Protein AF-A0A3G2C798-F1 (afdb_monomer_lite)

Foldseek 3Di:
DQDDPLLVQLVCPVQQCADLVRAGDADPSHDPVQNVQKDADDDDPPDPDPHTFMWGHDDVVDIQTSVNSVVVVVVLVVQAVVVVVVCVVVVHDLVPDQADEDDDPCRQRDDLCSCCSNNSDPVSCSVRYDYPDPDPVVVVVVVVVVPDDDDDDDD

pLDDT: mean 82.61, std 17.41, range [34.06, 97.25]

Secondary structure (DSSP, 8-state):
----HHHHHHHHHHTTSB-TT-PBP-TTTS-GGGGGGEEE-PPPTT----S--EEEEEETTEEEEHHHHHHHHHHHHHHHHHHHHHHHHHT--GGG-S-EEE-STTTTT--HHHHHHTTSS-GGGGGGEEE----SHHHHHHHHHTT--------

Radius of gyration: 22.06 Å; chains: 1; bounding box: 54×67×46 Å

Sequence (155 aa):
MRFGLIDALAVLLKAGIIDENGTILSGQELPILFRSYVFEVEVEETAQSTEPSLAVHIAPGVYITQEDIRKLQLAKGAIAAGIEVLFKEYGCTPCNIDALTFAGGFGNYIDKASAAAIGLFPQELLDKAKKWEMRQETELFRLLYRRKPGKEHWR

Structure (mmCIF, N/CA/C/O backbone):
data_AF-A0A3G2C798-F1
#
_entry.id   AF-A0A3G2C798-F1
#
loop_
_atom_site.group_PDB
_atom_site.id
_atom_site.type_symbol
_atom_site.label_atom_id
_atom_site.label_alt_id
_atom_site.label_comp_id
_atom_site.label_asym_id
_atom_site.label_entity_id
_atom_site.label_seq_id
_atom_site.pdbx_PDB_ins_code
_atom_site.Cartn_x
_atom_site.Cartn_y
_atom_site.Cartn_z
_atom_site.occupancy
_atom_site.B_iso_or_equiv
_atom_site.auth_seq_id
_atom_site.auth_comp_id
_atom_site.auth_asym_id
_atom_site.auth_atom_id
_atom_site.pdbx_PDB_model_num
ATOM 1 N N . MET A 1 1 ? -10.411 10.156 -13.051 1.00 34.06 1 MET A N 1
ATOM 2 C CA . MET A 1 1 ? -9.145 9.402 -12.946 1.00 34.06 1 MET A CA 1
ATOM 3 C C . MET A 1 1 ? -8.778 9.300 -11.473 1.00 34.06 1 MET A C 1
ATOM 5 O O . MET A 1 1 ? -8.710 10.334 -10.825 1.00 34.06 1 MET A O 1
ATOM 9 N N . ARG A 1 2 ? -8.664 8.078 -10.936 1.00 50.56 2 ARG A N 1
ATOM 10 C CA . ARG A 1 2 ? -8.301 7.764 -9.540 1.00 50.56 2 ARG A CA 1
ATOM 11 C C . ARG A 1 2 ? -6.919 7.096 -9.541 1.00 50.56 2 ARG A C 1
ATOM 13 O O . ARG A 1 2 ? -6.836 5.886 -9.416 1.00 50.56 2 ARG A O 1
ATOM 20 N N . PHE A 1 3 ? -5.864 7.852 -9.826 1.00 54.59 3 PHE A N 1
ATOM 21 C CA . PHE A 1 3 ? -4.498 7.322 -9.785 1.00 54.59 3 PHE A CA 1
ATOM 22 C C . PHE A 1 3 ? -3.714 8.115 -8.745 1.00 54.59 3 PHE A C 1
ATOM 24 O O . PHE A 1 3 ? -3.087 9.122 -9.061 1.00 54.59 3 PHE A O 1
ATOM 31 N N . GLY A 1 4 ? -3.852 7.712 -7.480 1.00 81.00 4 GLY A N 1
ATOM 32 C CA . GLY A 1 4 ? -2.950 8.131 -6.408 1.00 81.00 4 GLY A CA 1
ATOM 33 C C . GLY A 1 4 ? -1.768 7.167 -6.275 1.00 81.00 4 GLY A C 1
ATOM 34 O O . GLY A 1 4 ? -1.815 6.042 -6.771 1.00 81.00 4 GLY A O 1
ATOM 35 N N . LEU A 1 5 ? -0.721 7.580 -5.555 1.00 88.06 5 LEU A N 1
ATOM 36 C CA . LEU A 1 5 ? 0.458 6.740 -5.290 1.00 88.06 5 LEU A CA 1
ATOM 37 C C . LEU A 1 5 ? 0.099 5.445 -4.531 1.00 88.06 5 LEU A C 1
ATOM 39 O O . LEU A 1 5 ? 0.688 4.400 -4.779 1.00 88.06 5 LEU A O 1
ATOM 43 N N . ILE A 1 6 ? -0.915 5.500 -3.660 1.00 90.75 6 ILE A N 1
ATOM 44 C CA . ILE A 1 6 ? -1.460 4.338 -2.936 1.00 90.75 6 ILE A CA 1
ATOM 45 C C . ILE A 1 6 ? -2.025 3.292 -3.906 1.00 90.75 6 ILE A C 1
ATOM 47 O O . ILE A 1 6 ? -1.723 2.108 -3.777 1.00 90.75 6 ILE A O 1
ATOM 51 N N . ASP A 1 7 ? -2.824 3.728 -4.886 1.00 91.56 7 ASP A N 1
ATOM 52 C CA . ASP A 1 7 ? -3.433 2.837 -5.880 1.00 91.56 7 ASP A CA 1
ATOM 53 C C . ASP A 1 7 ? -2.374 2.213 -6.779 1.00 91.56 7 ASP A C 1
ATOM 55 O O . ASP A 1 7 ? -2.414 1.013 -7.045 1.00 91.56 7 ASP A O 1
ATOM 59 N N . ALA A 1 8 ? -1.405 3.023 -7.217 1.00 92.62 8 ALA A N 1
ATOM 60 C CA . ALA A 1 8 ? -0.283 2.534 -7.998 1.00 92.62 8 ALA A CA 1
ATOM 61 C C . ALA A 1 8 ? 0.460 1.439 -7.226 1.00 92.62 8 ALA A C 1
ATOM 63 O O . ALA A 1 8 ? 0.625 0.342 -7.749 1.00 92.62 8 ALA A O 1
ATOM 64 N N . LEU A 1 9 ? 0.812 1.683 -5.960 1.00 94.31 9 LEU A N 1
ATOM 65 C CA . LEU A 1 9 ? 1.539 0.707 -5.155 1.00 94.31 9 LEU A CA 1
ATOM 66 C C . LEU A 1 9 ? 0.740 -0.586 -4.927 1.00 94.31 9 LEU A C 1
ATOM 68 O O . LEU A 1 9 ? 1.296 -1.675 -5.044 1.00 94.31 9 LEU A O 1
ATOM 72 N N . ALA A 1 10 ? -0.569 -0.484 -4.680 1.00 95.06 10 ALA A N 1
ATOM 73 C CA . ALA A 1 10 ? -1.442 -1.649 -4.553 1.00 95.06 10 ALA A CA 1
ATOM 74 C C . ALA A 1 10 ? -1.471 -2.494 -5.839 1.00 95.06 10 ALA A C 1
ATOM 76 O O . ALA A 1 10 ? -1.446 -3.725 -5.782 1.00 95.06 10 ALA A O 1
ATOM 77 N N . VAL A 1 11 ? -1.499 -1.844 -7.007 1.00 94.94 11 VAL A N 1
ATOM 78 C CA . VAL A 1 11 ? -1.441 -2.529 -8.305 1.00 94.94 11 VAL A CA 1
ATOM 79 C C . VAL A 1 11 ? -0.072 -3.159 -8.539 1.00 94.94 11 VAL A C 1
ATOM 81 O O . VAL A 1 11 ? -0.031 -4.309 -8.964 1.00 94.94 11 VAL A O 1
ATOM 84 N N . LEU A 1 12 ? 1.027 -2.458 -8.244 1.00 95.81 12 LEU A N 1
ATOM 85 C CA . LEU A 1 12 ? 2.384 -2.995 -8.396 1.00 95.81 12 LEU A CA 1
ATOM 86 C C . LEU A 1 12 ? 2.591 -4.247 -7.536 1.00 95.81 12 LEU A C 1
ATOM 88 O O . LEU A 1 12 ? 3.127 -5.239 -8.031 1.00 95.81 12 LEU A O 1
ATOM 92 N N . LEU A 1 13 ? 2.104 -4.223 -6.292 1.00 96.25 13 LEU A N 1
ATOM 93 C CA . LEU A 1 13 ? 2.138 -5.368 -5.382 1.00 96.25 13 LEU A CA 1
ATOM 94 C C . LEU A 1 13 ? 1.321 -6.533 -5.936 1.00 96.25 13 LEU A C 1
ATOM 96 O O . LEU A 1 13 ? 1.816 -7.646 -6.080 1.00 96.25 13 LEU A O 1
ATOM 100 N N . LYS A 1 14 ? 0.071 -6.271 -6.329 1.00 95.81 14 LYS A N 1
ATOM 101 C CA . LYS A 1 14 ? -0.809 -7.298 -6.898 1.00 95.81 14 LYS A CA 1
ATOM 102 C C . LYS A 1 14 ? -0.265 -7.890 -8.203 1.00 95.81 14 LYS A C 1
ATOM 104 O O . LYS A 1 14 ? -0.520 -9.054 -8.498 1.00 95.81 14 LYS A O 1
ATOM 109 N N . ALA A 1 15 ? 0.435 -7.087 -8.998 1.00 95.75 15 ALA A N 1
ATOM 110 C CA . ALA A 1 15 ? 1.032 -7.498 -10.261 1.00 95.75 15 ALA A CA 1
ATOM 111 C C . ALA A 1 15 ? 2.325 -8.310 -10.083 1.00 95.75 15 ALA A C 1
ATOM 113 O O . ALA A 1 15 ? 2.814 -8.850 -11.072 1.00 95.75 15 ALA A O 1
ATOM 114 N N . GLY A 1 16 ? 2.879 -8.397 -8.866 1.00 96.44 16 GLY A N 1
ATOM 115 C CA . GLY A 1 16 ? 4.180 -9.023 -8.618 1.00 96.44 16 GLY A CA 1
ATOM 116 C C . GLY A 1 16 ? 5.344 -8.225 -9.209 1.00 96.44 16 GLY A C 1
ATOM 117 O O . GLY A 1 16 ? 6.352 -8.807 -9.594 1.00 96.44 16 GLY A O 1
ATOM 118 N N . ILE A 1 17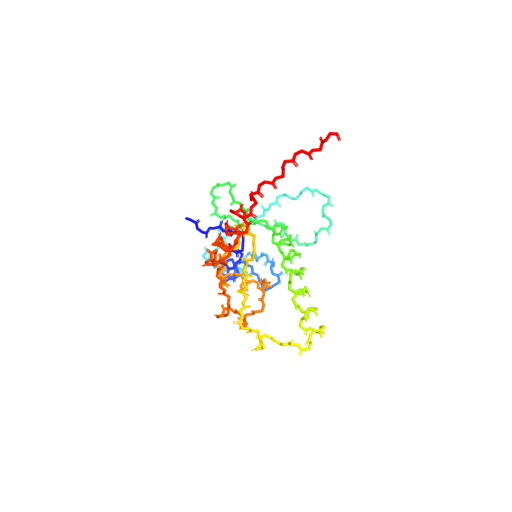 ? 5.182 -6.906 -9.355 1.00 97.19 17 ILE A N 1
ATOM 119 C CA . ILE A 1 17 ? 6.269 -5.999 -9.755 1.00 97.19 17 ILE A CA 1
ATOM 120 C C . ILE A 1 17 ? 7.094 -5.598 -8.530 1.00 97.19 17 ILE A C 1
ATOM 122 O O . ILE A 1 17 ? 8.303 -5.411 -8.639 1.00 97.19 17 ILE A O 1
ATOM 126 N N . ILE A 1 18 ? 6.436 -5.482 -7.374 1.00 96.38 18 ILE A N 1
ATOM 127 C CA . ILE A 1 18 ? 7.082 -5.336 -6.069 1.00 96.38 18 ILE A CA 1
ATOM 128 C C . ILE A 1 18 ? 6.703 -6.519 -5.178 1.00 96.38 18 ILE A C 1
ATOM 130 O O . ILE A 1 18 ? 5.607 -7.070 -5.323 1.00 96.38 18 ILE A O 1
ATOM 134 N N . ASP A 1 19 ? 7.591 -6.884 -4.260 1.00 95.50 19 ASP A N 1
ATOM 135 C CA . ASP A 1 19 ? 7.322 -7.882 -3.222 1.00 95.50 19 ASP A CA 1
ATOM 136 C C . ASP A 1 19 ? 6.564 -7.287 -2.015 1.00 95.50 19 ASP A C 1
ATOM 138 O O . ASP A 1 19 ? 6.261 -6.088 -1.955 1.00 95.50 19 ASP A O 1
ATOM 142 N N . GLU A 1 20 ? 6.259 -8.119 -1.016 1.00 93.81 20 GLU A N 1
ATOM 143 C CA . GLU A 1 20 ? 5.611 -7.701 0.233 1.00 93.81 20 GLU A CA 1
ATOM 144 C C . GLU A 1 20 ? 6.427 -6.688 1.053 1.00 93.81 20 GLU A C 1
ATOM 146 O O . GLU A 1 20 ? 5.857 -5.906 1.823 1.00 93.81 20 GLU A O 1
ATOM 151 N N . ASN A 1 21 ? 7.746 -6.657 0.859 1.00 93.31 21 ASN A N 1
ATOM 152 C CA . ASN A 1 21 ? 8.650 -5.702 1.488 1.00 93.31 21 ASN A CA 1
ATOM 153 C C . ASN A 1 21 ? 8.726 -4.389 0.703 1.00 93.31 21 ASN A C 1
ATOM 155 O O . ASN A 1 21 ? 9.404 -3.459 1.143 1.00 93.31 21 ASN A O 1
ATOM 159 N N . GLY A 1 22 ? 8.016 -4.266 -0.422 1.00 93.50 22 GLY A N 1
ATOM 160 C CA . GLY A 1 22 ? 8.024 -3.103 -1.304 1.00 93.50 22 GLY A CA 1
ATOM 161 C C . GLY A 1 22 ? 9.315 -2.941 -2.101 1.00 93.50 22 GLY A C 1
ATOM 162 O O . GLY A 1 22 ? 9.631 -1.824 -2.510 1.00 93.50 22 GLY A O 1
ATOM 163 N N . THR A 1 23 ? 10.071 -4.015 -2.299 1.00 95.12 23 THR A N 1
ATOM 164 C CA . THR A 1 23 ? 11.238 -4.048 -3.181 1.00 95.12 23 THR A CA 1
ATOM 165 C C . THR A 1 23 ? 10.776 -4.301 -4.613 1.00 95.12 23 THR A C 1
ATOM 167 O O . THR A 1 23 ? 10.024 -5.240 -4.869 1.00 95.12 23 THR A O 1
ATOM 170 N N . ILE A 1 24 ? 11.197 -3.451 -5.552 1.00 96.25 24 ILE A N 1
ATOM 171 C CA . ILE A 1 24 ? 10.958 -3.641 -6.985 1.00 96.25 24 ILE A CA 1
ATOM 172 C C . ILE A 1 24 ? 11.782 -4.844 -7.442 1.00 96.25 24 ILE A C 1
ATOM 174 O O . ILE A 1 24 ? 12.995 -4.892 -7.248 1.00 96.25 24 ILE A O 1
ATOM 178 N N . LEU A 1 25 ? 11.114 -5.810 -8.061 1.00 95.56 25 LEU A N 1
ATOM 179 C CA . LEU A 1 25 ? 11.749 -7.021 -8.564 1.00 95.56 25 LEU A CA 1
ATOM 180 C C . LEU A 1 25 ? 12.416 -6.767 -9.916 1.00 95.56 25 LEU A C 1
ATOM 182 O O . LEU A 1 25 ? 12.035 -5.858 -10.656 1.00 95.56 25 LEU A O 1
ATOM 186 N N . SER A 1 26 ? 13.395 -7.599 -10.270 1.00 92.94 26 SER A N 1
ATOM 187 C CA . SER A 1 26 ? 14.148 -7.467 -11.520 1.00 92.94 26 SER A CA 1
ATOM 188 C C . SER A 1 26 ? 14.286 -8.794 -12.263 1.00 92.94 26 SER A C 1
ATOM 190 O O . SER A 1 26 ? 14.042 -9.876 -11.727 1.00 92.94 26 SER A O 1
ATOM 192 N N . GLY A 1 27 ? 14.672 -8.720 -13.539 1.00 90.62 27 GLY A N 1
ATOM 193 C CA . GLY A 1 27 ? 15.084 -9.889 -14.313 1.00 90.62 27 GLY A CA 1
ATOM 194 C C . GLY A 1 27 ? 14.068 -11.035 -14.295 1.00 90.62 27 GLY A C 1
ATOM 195 O O . GLY A 1 27 ? 12.952 -10.904 -14.801 1.00 90.62 27 GLY A O 1
ATOM 196 N N . GLN A 1 28 ? 14.484 -12.191 -13.770 1.00 92.12 28 GLN A N 1
ATOM 197 C CA . GLN A 1 28 ? 13.661 -13.402 -13.769 1.00 92.12 28 GLN A CA 1
ATOM 198 C C . GLN A 1 28 ? 12.572 -13.422 -12.693 1.00 92.12 28 GLN A C 1
ATOM 200 O O . GLN A 1 28 ? 11.597 -14.149 -12.872 1.00 92.12 28 GLN A O 1
ATOM 205 N N . GLU A 1 29 ? 12.705 -12.613 -11.642 1.00 93.50 29 GLU A N 1
ATOM 206 C CA . GLU A 1 29 ? 11.732 -12.515 -10.547 1.00 93.50 29 GLU A CA 1
ATOM 207 C C . GLU A 1 29 ? 10.454 -11.791 -10.991 1.00 93.50 29 GLU A C 1
ATOM 209 O O . GLU A 1 29 ? 9.371 -12.052 -10.473 1.00 93.50 29 GLU A O 1
ATOM 214 N N . LEU A 1 30 ? 10.556 -10.940 -12.018 1.00 95.62 30 LEU A N 1
ATOM 215 C CA . LEU A 1 30 ? 9.405 -10.286 -12.629 1.00 95.62 30 LEU A CA 1
ATOM 216 C C . LEU A 1 30 ? 8.598 -11.245 -13.517 1.00 95.62 30 LEU A C 1
ATOM 218 O O . LEU A 1 30 ? 9.173 -11.923 -14.391 1.00 95.62 30 LEU A O 1
ATOM 222 N N . PRO A 1 31 ? 7.253 -11.193 -13.435 1.00 95.50 31 PRO A N 1
ATOM 223 C CA . PRO A 1 31 ? 6.392 -11.776 -14.451 1.00 95.50 31 PRO A CA 1
ATOM 224 C C . PRO A 1 31 ? 6.756 -11.236 -15.834 1.00 95.50 31 PRO A C 1
ATOM 226 O O . PRO A 1 31 ? 6.971 -10.037 -16.021 1.00 95.50 31 PRO A O 1
ATOM 229 N N . ILE A 1 32 ? 6.797 -12.126 -16.829 1.00 94.38 32 ILE A N 1
ATOM 230 C CA . ILE A 1 32 ? 7.343 -11.810 -18.158 1.00 94.38 32 ILE A CA 1
ATOM 231 C C . ILE A 1 32 ? 6.672 -10.597 -18.823 1.00 94.38 32 ILE A C 1
ATOM 233 O O . ILE A 1 32 ? 7.335 -9.839 -19.524 1.00 94.38 32 ILE A O 1
ATOM 237 N N . LEU A 1 33 ? 5.382 -10.383 -18.544 1.00 94.56 33 LEU A N 1
ATOM 238 C CA . LEU A 1 33 ? 4.577 -9.277 -19.068 1.00 94.56 33 LEU A CA 1
ATOM 239 C C . LEU A 1 33 ? 5.011 -7.897 -18.550 1.00 94.56 33 LEU A C 1
ATOM 241 O O . LEU A 1 33 ? 4.703 -6.897 -19.190 1.00 94.56 33 LEU A O 1
ATOM 245 N N . PHE A 1 34 ? 5.713 -7.830 -17.414 1.00 95.38 34 PHE A N 1
ATOM 246 C CA . PHE A 1 34 ? 6.067 -6.570 -16.755 1.00 95.38 34 PHE A CA 1
ATOM 247 C C . PHE A 1 34 ? 7.555 -6.220 -16.838 1.00 95.38 34 PHE A C 1
ATOM 249 O O . PHE A 1 34 ? 7.941 -5.121 -16.452 1.00 95.38 34 PHE A O 1
ATOM 256 N N . ARG A 1 35 ? 8.397 -7.094 -17.405 1.00 94.31 35 ARG A N 1
ATOM 257 C CA . ARG A 1 35 ? 9.849 -6.856 -17.511 1.00 94.31 35 ARG A CA 1
ATOM 258 C C . ARG A 1 35 ? 10.207 -5.583 -18.274 1.00 94.31 35 ARG A C 1
ATOM 260 O O . ARG A 1 35 ? 11.160 -4.917 -17.907 1.00 94.31 35 ARG A O 1
ATOM 267 N N . SER A 1 36 ? 9.434 -5.215 -19.297 1.00 93.88 36 SER A N 1
ATOM 268 C CA . SER A 1 36 ? 9.657 -3.982 -20.069 1.00 93.88 36 SER A CA 1
ATOM 269 C C . SER A 1 36 ? 9.224 -2.703 -19.347 1.00 93.88 36 SER A C 1
ATOM 271 O O . SER A 1 36 ? 9.444 -1.615 -19.868 1.00 93.88 36 SER A O 1
ATOM 273 N N . TYR A 1 37 ? 8.556 -2.820 -18.197 1.00 94.44 37 TYR A N 1
ATOM 274 C CA . TYR A 1 37 ? 8.101 -1.681 -17.400 1.00 94.44 37 TYR A CA 1
ATOM 275 C C . TYR A 1 37 ? 9.087 -1.317 -16.291 1.00 94.44 37 TYR A C 1
ATOM 277 O O . TYR A 1 37 ? 8.955 -0.240 -15.719 1.00 94.44 37 TYR A O 1
ATOM 285 N N . VAL A 1 38 ? 10.051 -2.188 -15.982 1.00 96.06 38 VAL A N 1
ATOM 286 C CA . VAL A 1 38 ? 11.048 -1.972 -14.931 1.00 96.06 38 VAL A CA 1
ATOM 287 C C . VAL A 1 38 ? 12.405 -1.720 -15.568 1.00 96.06 38 VAL A C 1
ATOM 289 O O . VAL A 1 38 ? 12.810 -2.439 -16.479 1.00 96.06 38 VAL A O 1
ATOM 292 N N . PHE A 1 39 ? 13.102 -0.693 -15.098 1.00 93.56 39 PHE A N 1
ATOM 293 C CA . PHE A 1 39 ? 14.407 -0.298 -15.619 1.00 93.56 39 PHE A CA 1
ATOM 294 C C . PHE A 1 39 ? 15.287 0.265 -14.502 1.00 93.56 39 PHE A C 1
ATOM 296 O O . PHE A 1 39 ? 14.791 0.695 -13.458 1.00 93.56 39 PHE A O 1
ATOM 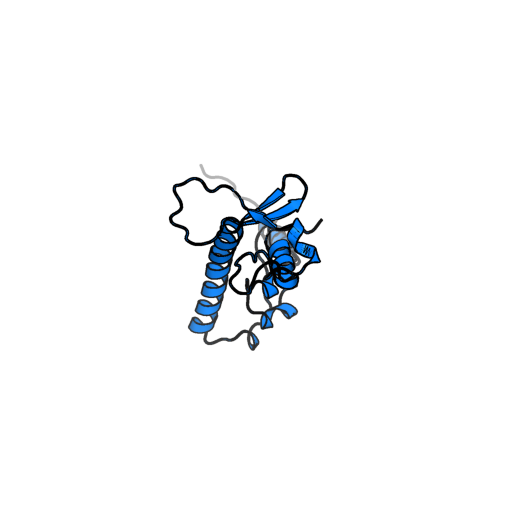303 N N . GLU A 1 40 ? 16.596 0.237 -14.728 1.00 91.25 40 GLU A N 1
ATOM 304 C CA . GLU A 1 40 ? 17.582 0.828 -13.827 1.00 91.25 40 GLU A CA 1
ATOM 305 C C . GLU A 1 40 ? 17.605 2.350 -13.978 1.00 91.25 40 GLU A C 1
ATOM 307 O O . GLU A 1 40 ? 17.530 2.885 -15.087 1.00 91.25 40 GLU A O 1
ATOM 312 N N . VAL A 1 41 ? 17.714 3.044 -12.852 1.00 86.81 41 VAL A N 1
ATOM 313 C CA . VAL A 1 41 ? 17.859 4.497 -12.770 1.00 86.81 41 VAL A CA 1
ATOM 314 C C . VAL A 1 41 ? 19.237 4.819 -12.214 1.00 86.81 41 VAL A C 1
ATOM 316 O O . VAL A 1 41 ? 19.679 4.202 -11.244 1.00 86.81 41 VAL A O 1
ATOM 319 N N . GLU A 1 42 ? 19.906 5.805 -12.810 1.00 77.19 42 GLU A N 1
ATOM 320 C CA . GLU A 1 42 ? 21.146 6.343 -12.255 1.00 77.19 42 GLU A CA 1
ATOM 321 C C . GLU A 1 42 ? 20.853 7.016 -10.910 1.00 77.19 42 GLU A C 1
ATOM 323 O O . GLU A 1 42 ? 19.985 7.884 -10.803 1.00 77.19 42 GLU A O 1
ATOM 328 N N . VAL A 1 43 ? 21.578 6.597 -9.876 1.00 66.94 43 VAL A N 1
ATOM 329 C CA . VAL A 1 43 ? 21.532 7.207 -8.544 1.00 66.94 43 VAL A CA 1
ATOM 330 C C . VAL A 1 43 ? 22.635 8.244 -8.456 1.00 66.94 43 VAL A C 1
ATOM 332 O O . VAL A 1 43 ? 23.775 7.967 -8.826 1.00 66.94 43 VAL A O 1
ATOM 335 N N . GLU A 1 44 ? 22.327 9.414 -7.900 1.00 61.62 44 GLU A N 1
ATOM 336 C CA . GLU A 1 44 ? 23.376 10.319 -7.435 1.00 61.62 44 GLU A CA 1
ATOM 337 C C . GLU A 1 44 ? 24.214 9.587 -6.367 1.00 61.62 44 GLU A C 1
ATOM 339 O O . GLU A 1 44 ? 23.662 9.023 -5.420 1.00 61.62 44 GLU A O 1
ATOM 344 N N . GLU A 1 45 ? 25.545 9.595 -6.519 1.00 55.19 45 GLU A N 1
ATOM 345 C CA . GLU A 1 45 ? 26.557 8.802 -5.778 1.00 55.19 45 GLU A CA 1
ATOM 346 C C . GLU A 1 45 ? 26.542 8.940 -4.236 1.00 55.19 45 GLU A C 1
ATOM 348 O O . GLU A 1 45 ? 27.373 8.365 -3.535 1.00 55.19 45 GLU A O 1
ATOM 353 N N . THR A 1 46 ? 25.613 9.706 -3.670 1.00 55.12 46 THR A N 1
ATOM 354 C CA . THR A 1 46 ? 25.512 9.979 -2.231 1.00 55.12 46 THR A CA 1
ATOM 355 C C . THR A 1 46 ? 24.740 8.916 -1.449 1.00 55.12 46 THR A C 1
ATOM 357 O O . THR A 1 46 ? 24.827 8.884 -0.219 1.00 55.12 46 THR A O 1
ATOM 360 N N . ALA A 1 47 ? 24.006 8.022 -2.118 1.00 56.28 47 ALA A N 1
ATOM 361 C CA . ALA A 1 47 ? 23.223 6.995 -1.445 1.00 56.28 47 ALA A CA 1
ATOM 362 C C . ALA A 1 47 ? 24.061 5.732 -1.195 1.00 56.28 47 ALA A C 1
ATOM 364 O O . ALA A 1 47 ? 24.354 4.962 -2.105 1.00 56.28 47 ALA A O 1
ATOM 365 N N . GLN A 1 48 ? 24.377 5.467 0.073 1.00 56.31 48 GLN A N 1
ATOM 366 C CA . GLN A 1 48 ? 24.964 4.215 0.575 1.00 56.31 48 GLN A CA 1
ATOM 367 C C . GLN A 1 48 ? 23.982 3.019 0.482 1.00 56.31 48 GLN A C 1
ATOM 369 O O . GLN A 1 48 ? 23.904 2.188 1.385 1.00 56.31 48 GLN A O 1
ATOM 374 N N . SER A 1 49 ? 23.172 2.951 -0.576 1.00 58.56 49 SER A N 1
ATOM 375 C CA . SER A 1 49 ? 22.162 1.914 -0.756 1.00 58.56 49 SER A CA 1
ATOM 376 C C . SER A 1 49 ? 22.765 0.710 -1.467 1.00 58.56 49 SER A C 1
ATOM 378 O O . SER A 1 49 ? 23.387 0.837 -2.516 1.00 58.56 49 SER A O 1
ATOM 380 N N . THR A 1 50 ? 22.584 -0.470 -0.881 1.00 61.53 50 THR A N 1
ATOM 381 C CA . THR A 1 50 ? 23.0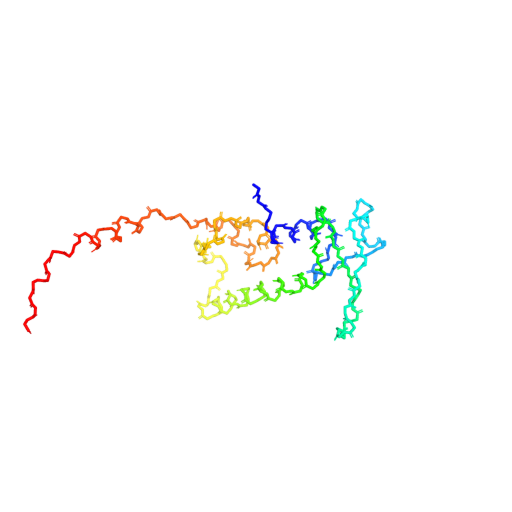12 -1.752 -1.465 1.00 61.53 50 THR A CA 1
ATOM 382 C C . THR A 1 50 ? 21.966 -2.331 -2.425 1.00 61.53 50 THR A C 1
ATOM 384 O O . THR A 1 50 ? 22.233 -3.337 -3.077 1.00 61.53 50 THR A O 1
ATOM 387 N N . GLU A 1 51 ? 20.777 -1.722 -2.508 1.00 65.12 51 GLU A N 1
ATOM 388 C CA . GLU A 1 51 ? 19.704 -2.164 -3.404 1.00 65.12 51 GLU A CA 1
ATOM 389 C C . GLU A 1 51 ? 19.841 -1.552 -4.807 1.00 65.12 51 GLU A C 1
ATOM 391 O O . GLU A 1 51 ? 20.224 -0.382 -4.930 1.00 65.12 51 GLU A O 1
ATOM 396 N N . PRO A 1 52 ? 19.502 -2.308 -5.869 1.00 67.69 52 PRO A N 1
ATOM 397 C CA . PRO A 1 52 ? 19.479 -1.774 -7.222 1.00 67.69 52 PRO A CA 1
ATOM 398 C C . PRO A 1 52 ? 18.485 -0.614 -7.300 1.00 67.69 52 PRO A C 1
ATOM 400 O O . PRO A 1 52 ? 17.347 -0.704 -6.835 1.00 67.69 52 PRO A O 1
ATOM 403 N N . SER A 1 53 ? 18.912 0.491 -7.907 1.00 84.19 53 SER A N 1
ATOM 404 C CA . SER A 1 53 ? 18.021 1.622 -8.148 1.00 84.19 53 SER A CA 1
ATOM 405 C C . SER A 1 53 ? 17.145 1.309 -9.343 1.00 84.19 53 SER A C 1
ATOM 407 O O . SER A 1 53 ? 17.521 1.530 -10.488 1.00 84.19 53 SER A O 1
ATOM 409 N N . LEU A 1 54 ? 15.983 0.731 -9.060 1.00 93.38 54 LEU A N 1
ATOM 410 C CA . LEU A 1 54 ? 14.974 0.414 -10.057 1.00 93.38 54 LEU A CA 1
ATOM 411 C C . LEU A 1 54 ? 13.841 1.435 -10.022 1.00 93.38 54 LEU A C 1
ATOM 413 O O . LEU A 1 54 ? 13.507 2.012 -8.980 1.00 93.38 54 LEU A O 1
ATOM 417 N N . ALA A 1 55 ? 13.214 1.609 -11.177 1.00 95.06 55 ALA A N 1
ATOM 418 C CA . ALA A 1 55 ? 11.965 2.329 -11.309 1.00 95.06 55 ALA A CA 1
ATOM 419 C C . ALA A 1 55 ? 10.979 1.577 -12.194 1.00 95.06 55 ALA A C 1
ATOM 421 O O . ALA A 1 55 ? 11.352 0.837 -13.105 1.00 95.06 55 ALA A O 1
ATOM 422 N N . VAL A 1 56 ? 9.696 1.815 -11.929 1.00 96.38 56 VAL A N 1
ATOM 423 C CA . VAL A 1 56 ? 8.585 1.318 -12.735 1.00 96.38 56 VAL A CA 1
ATOM 424 C C . VAL A 1 56 ? 8.037 2.452 -13.591 1.00 96.38 56 VAL A C 1
ATOM 426 O O . VAL A 1 56 ? 7.612 3.485 -13.071 1.00 96.38 56 VAL A O 1
ATOM 429 N N . HIS A 1 57 ? 8.011 2.261 -14.907 1.00 94.75 57 HIS A N 1
ATOM 430 C CA . HIS A 1 57 ? 7.375 3.173 -15.850 1.00 94.75 57 HIS A CA 1
ATOM 431 C C . HIS A 1 57 ? 5.851 3.055 -15.756 1.00 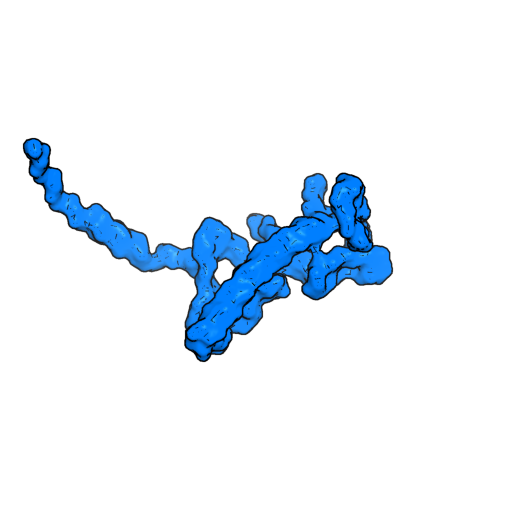94.75 57 HIS A C 1
ATOM 433 O O . HIS A 1 57 ? 5.271 2.011 -16.055 1.00 94.75 57 HIS A O 1
ATOM 439 N N . ILE A 1 58 ? 5.191 4.155 -15.391 1.00 91.50 58 ILE A N 1
ATOM 440 C CA . ILE A 1 58 ? 3.731 4.221 -15.240 1.00 91.50 58 ILE A CA 1
ATOM 441 C C . ILE A 1 58 ? 3.087 4.886 -16.458 1.00 91.50 58 ILE A C 1
ATOM 443 O O . ILE A 1 58 ? 2.066 4.421 -16.964 1.00 91.50 58 ILE A O 1
ATOM 447 N N . ALA A 1 59 ? 3.689 5.971 -16.941 1.00 90.38 59 ALA A N 1
ATOM 448 C CA . ALA A 1 59 ? 3.254 6.725 -18.113 1.00 90.38 59 ALA A CA 1
ATOM 449 C C . ALA A 1 59 ? 4.461 7.465 -18.721 1.00 90.38 59 ALA A C 1
ATOM 451 O O . ALA A 1 59 ? 5.484 7.577 -18.048 1.00 90.38 59 ALA A O 1
ATOM 452 N N . PRO A 1 60 ? 4.370 7.997 -19.956 1.00 90.56 60 PRO A N 1
ATOM 453 C CA . PRO A 1 60 ? 5.481 8.721 -20.571 1.00 90.56 60 PRO A CA 1
ATOM 454 C C . PRO A 1 60 ? 6.022 9.836 -19.662 1.00 90.56 60 PRO A C 1
ATOM 456 O O . PRO A 1 60 ? 5.299 10.776 -19.332 1.00 90.56 60 PRO A O 1
ATOM 459 N N . GLY A 1 61 ? 7.286 9.712 -19.243 1.00 89.12 61 GLY A N 1
ATOM 460 C CA . GLY A 1 61 ? 7.943 10.659 -18.334 1.00 89.12 61 GLY A CA 1
ATOM 461 C C . GLY A 1 61 ? 7.511 10.568 -16.863 1.00 89.12 61 GLY A C 1
ATOM 462 O O . GLY A 1 61 ? 7.873 11.442 -16.080 1.00 89.12 61 GLY A O 1
ATOM 463 N N . VAL A 1 62 ? 6.745 9.544 -16.478 1.00 91.06 62 VAL A N 1
ATOM 464 C CA . VAL A 1 62 ? 6.254 9.325 -15.111 1.00 91.06 62 VAL A CA 1
ATOM 465 C C . VAL A 1 62 ? 6.677 7.945 -14.626 1.00 91.06 62 VAL A C 1
ATOM 467 O O . VAL A 1 62 ? 6.279 6.915 -15.181 1.00 91.06 62 VAL A O 1
ATOM 470 N N . TYR A 1 63 ? 7.434 7.936 -13.534 1.00 92.75 63 TYR A N 1
ATOM 471 C CA . TYR A 1 63 ? 8.042 6.741 -12.969 1.00 92.75 63 TYR A CA 1
ATOM 472 C C . TYR A 1 63 ? 7.828 6.699 -11.459 1.00 92.75 63 TYR A C 1
ATOM 474 O O . TYR A 1 63 ? 7.701 7.744 -10.824 1.00 92.75 63 TYR A O 1
ATOM 482 N N . ILE A 1 64 ? 7.791 5.494 -10.895 1.00 94.44 64 ILE A N 1
ATOM 483 C CA . ILE A 1 64 ? 7.846 5.274 -9.447 1.00 94.44 64 ILE A CA 1
ATOM 484 C C . ILE A 1 64 ? 9.175 4.603 -9.146 1.00 94.44 64 ILE A C 1
ATOM 486 O O . ILE A 1 64 ? 9.436 3.514 -9.655 1.00 94.44 64 ILE A O 1
ATOM 490 N N . THR A 1 65 ? 10.007 5.254 -8.342 1.00 94.19 65 THR A N 1
ATOM 491 C CA . THR A 1 65 ? 11.323 4.733 -7.956 1.00 94.19 65 THR A CA 1
ATOM 492 C C . THR A 1 65 ? 11.238 3.873 -6.699 1.00 94.19 65 THR A C 1
ATOM 494 O O . THR A 1 65 ? 10.291 3.985 -5.913 1.00 94.19 65 THR A O 1
ATOM 497 N N . GLN A 1 66 ? 12.267 3.057 -6.458 1.00 94.00 66 GLN A N 1
ATOM 498 C CA . GLN A 1 66 ? 12.421 2.351 -5.186 1.00 94.00 66 GLN A CA 1
ATOM 499 C C . GLN A 1 66 ? 12.365 3.318 -3.987 1.00 94.00 66 GLN A C 1
ATOM 501 O O . GLN A 1 66 ? 11.749 3.005 -2.967 1.00 94.00 66 GLN A O 1
ATOM 506 N N . GLU A 1 67 ? 12.946 4.515 -4.107 1.00 91.62 67 GLU A N 1
ATOM 507 C CA . GLU A 1 67 ? 12.942 5.533 -3.051 1.00 91.62 67 GLU A CA 1
ATOM 508 C C . GLU A 1 67 ? 11.534 6.079 -2.763 1.00 91.62 67 GLU A C 1
ATOM 510 O O . GLU A 1 67 ? 11.160 6.237 -1.599 1.00 91.62 67 GLU A O 1
ATOM 515 N N . ASP A 1 68 ? 10.719 6.314 -3.796 1.00 92.75 68 ASP A N 1
ATOM 516 C CA . ASP A 1 68 ? 9.323 6.738 -3.628 1.00 92.75 68 ASP A CA 1
ATOM 517 C C . ASP A 1 68 ? 8.513 5.700 -2.845 1.00 92.75 68 ASP A C 1
ATOM 519 O O . ASP A 1 68 ? 7.717 6.051 -1.966 1.00 92.75 68 ASP A O 1
ATOM 523 N N . ILE A 1 69 ? 8.757 4.411 -3.112 1.00 94.25 69 ILE A N 1
ATOM 524 C CA . ILE A 1 69 ? 8.136 3.314 -2.365 1.00 94.25 69 ILE A CA 1
ATOM 525 C C . ILE A 1 69 ? 8.581 3.352 -0.901 1.00 94.25 69 ILE A C 1
ATOM 527 O O . ILE A 1 69 ? 7.727 3.303 -0.013 1.00 94.25 69 ILE A O 1
ATOM 531 N N . ARG A 1 70 ? 9.883 3.512 -0.624 1.00 93.25 70 ARG A N 1
ATOM 532 C CA . ARG A 1 70 ? 10.401 3.620 0.754 1.00 93.25 70 ARG A CA 1
ATOM 533 C C . ARG A 1 70 ? 9.809 4.826 1.495 1.00 93.25 70 ARG A C 1
ATOM 535 O O . ARG A 1 70 ? 9.386 4.690 2.643 1.00 93.25 70 ARG A O 1
ATOM 542 N N . LYS A 1 71 ? 9.688 5.989 0.845 1.00 93.44 71 LYS A N 1
ATOM 543 C CA . LYS A 1 71 ? 9.042 7.188 1.419 1.00 93.44 71 LYS A CA 1
ATOM 544 C C . LYS A 1 71 ? 7.577 6.934 1.765 1.00 93.44 71 LYS A C 1
ATOM 546 O O . LYS A 1 71 ? 7.128 7.293 2.856 1.00 93.44 71 LYS A O 1
ATOM 551 N N . LEU A 1 72 ? 6.834 6.282 0.871 1.00 93.12 72 LEU A N 1
ATOM 552 C CA . LEU A 1 72 ? 5.445 5.916 1.140 1.00 93.12 72 LEU A CA 1
ATOM 553 C C . LEU A 1 72 ? 5.347 4.896 2.283 1.00 93.12 72 LEU A C 1
ATOM 555 O O . LEU A 1 72 ? 4.466 5.026 3.132 1.00 93.12 72 LEU A O 1
ATOM 559 N N . GLN A 1 73 ? 6.257 3.921 2.344 1.00 95.12 73 GLN A N 1
ATOM 560 C CA . GLN A 1 73 ? 6.329 2.941 3.429 1.00 95.12 73 GLN A CA 1
ATOM 561 C C . GLN A 1 73 ? 6.541 3.596 4.793 1.00 95.12 73 GLN A C 1
ATOM 563 O O . GLN A 1 73 ? 5.832 3.250 5.737 1.00 95.12 73 GLN A O 1
ATOM 568 N N . LEU A 1 74 ? 7.443 4.577 4.887 1.00 94.69 74 LEU A N 1
ATOM 569 C CA . LEU A 1 74 ? 7.646 5.362 6.108 1.00 94.69 74 LEU A CA 1
ATOM 570 C C . LEU A 1 74 ? 6.363 6.090 6.526 1.00 94.69 74 LEU A C 1
ATOM 572 O O . LEU A 1 74 ? 5.952 6.013 7.685 1.00 94.69 74 LEU A O 1
ATOM 576 N N . ALA A 1 75 ? 5.691 6.743 5.575 1.00 92.12 75 ALA A N 1
ATOM 577 C CA . ALA A 1 75 ? 4.448 7.457 5.845 1.00 92.12 75 ALA A CA 1
ATOM 578 C C . ALA A 1 75 ? 3.323 6.519 6.320 1.00 92.12 75 ALA A C 1
ATOM 580 O O . ALA A 1 75 ? 2.686 6.792 7.339 1.00 92.12 75 ALA A O 1
ATOM 581 N N . LYS A 1 76 ? 3.087 5.392 5.629 1.00 92.44 76 LYS A N 1
ATOM 582 C CA . LYS A 1 76 ? 2.056 4.431 6.059 1.00 92.44 76 LYS A CA 1
ATOM 583 C C . LYS A 1 76 ? 2.427 3.732 7.367 1.00 92.44 76 LYS A C 1
ATOM 585 O O . LYS A 1 76 ? 1.538 3.458 8.163 1.00 92.44 76 LYS A O 1
ATOM 590 N N . GLY A 1 77 ? 3.716 3.483 7.607 1.00 94.50 77 GLY A N 1
ATOM 591 C CA . GLY A 1 77 ? 4.213 2.852 8.827 1.00 94.50 77 GLY A CA 1
ATOM 592 C C . GLY A 1 77 ? 3.910 3.702 10.054 1.00 94.50 77 GLY A C 1
ATOM 593 O O . GLY A 1 77 ? 3.424 3.181 11.053 1.00 94.50 77 GLY A O 1
ATOM 594 N N . ALA A 1 78 ? 4.084 5.022 9.950 1.00 95.69 78 ALA A N 1
ATOM 595 C CA . ALA A 1 78 ? 3.699 5.952 11.008 1.00 95.69 78 ALA A CA 1
ATOM 596 C C . ALA A 1 78 ? 2.188 5.910 11.309 1.00 95.69 78 ALA A C 1
ATOM 598 O O . ALA A 1 78 ? 1.789 5.922 12.473 1.00 95.69 78 ALA A O 1
ATOM 599 N N . ILE A 1 79 ? 1.343 5.825 10.275 1.00 93.19 79 ILE A N 1
ATOM 600 C CA . ILE A 1 79 ? -0.117 5.726 10.436 1.00 93.19 79 ILE A CA 1
ATOM 601 C C . ILE A 1 79 ? -0.501 4.402 11.106 1.00 93.19 79 ILE A C 1
ATOM 603 O O . ILE A 1 79 ? -1.240 4.409 12.090 1.00 93.19 79 ILE A O 1
ATOM 607 N N . ALA A 1 80 ? 0.022 3.280 10.606 1.00 92.75 80 ALA A N 1
ATOM 608 C CA . ALA A 1 80 ? -0.251 1.953 11.148 1.00 92.75 80 ALA A CA 1
ATOM 609 C C . ALA A 1 80 ? 0.194 1.837 12.614 1.00 92.75 80 ALA A C 1
ATOM 611 O O . ALA A 1 80 ? -0.586 1.388 13.452 1.00 92.75 80 ALA A O 1
ATOM 612 N N . ALA A 1 81 ? 1.391 2.336 12.941 1.00 95.25 81 ALA A N 1
ATOM 613 C CA . ALA A 1 81 ? 1.891 2.380 14.312 1.00 95.25 81 ALA A CA 1
ATOM 614 C C . ALA A 1 81 ? 0.995 3.234 15.222 1.00 95.25 81 ALA A C 1
ATOM 616 O O . ALA A 1 81 ? 0.697 2.839 16.346 1.00 95.25 81 ALA A O 1
ATOM 617 N N . GLY A 1 82 ? 0.511 4.384 14.739 1.00 96.06 82 GLY A N 1
ATOM 618 C CA . GLY A 1 82 ? -0.436 5.213 15.487 1.00 96.06 82 GLY A CA 1
ATOM 619 C C . GLY A 1 82 ? -1.747 4.484 15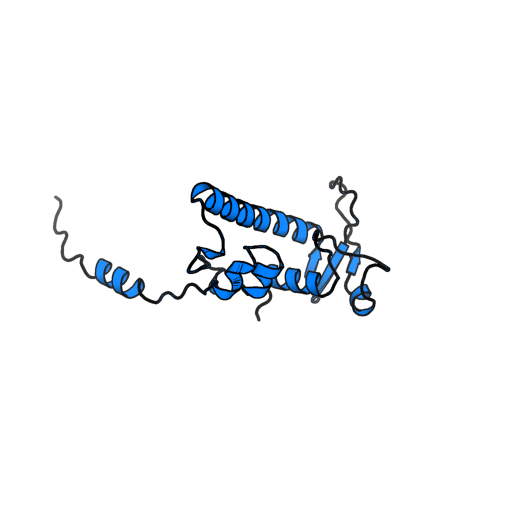.799 1.00 96.06 82 GLY A C 1
ATOM 620 O O . GLY A 1 82 ? -2.232 4.547 16.927 1.00 96.06 82 GLY A O 1
ATOM 621 N N . ILE A 1 83 ? -2.299 3.753 14.826 1.00 94.31 83 ILE A N 1
ATOM 622 C CA . ILE A 1 83 ? -3.505 2.932 15.018 1.00 94.31 83 ILE A CA 1
ATOM 623 C C . ILE A 1 83 ? -3.247 1.825 16.049 1.00 94.31 83 ILE A C 1
ATOM 625 O O . ILE A 1 83 ? -4.064 1.622 16.945 1.00 94.31 83 ILE A O 1
ATOM 629 N N . GLU A 1 84 ? -2.111 1.135 15.951 1.00 94.00 84 GLU A N 1
ATOM 630 C CA . GLU A 1 84 ? -1.738 0.058 16.871 1.00 94.00 84 GLU A CA 1
ATOM 631 C C . GLU A 1 84 ? -1.575 0.559 18.312 1.00 94.00 84 GLU A C 1
ATOM 633 O O . GLU A 1 84 ? -2.097 -0.054 19.246 1.00 94.00 84 GLU A O 1
ATOM 638 N N . VAL A 1 85 ? -0.924 1.711 18.499 1.00 97.00 85 VAL A N 1
ATOM 639 C CA . VAL A 1 85 ? -0.815 2.362 19.812 1.00 97.00 85 VAL A CA 1
ATOM 640 C C . VAL A 1 85 ? -2.201 2.676 20.367 1.00 97.00 85 VAL A C 1
ATOM 642 O O . VAL A 1 85 ? -2.477 2.341 21.513 1.00 97.00 85 VAL A O 1
ATOM 645 N N . LEU A 1 86 ? -3.106 3.248 19.568 1.00 95.75 86 LEU A N 1
ATOM 646 C CA . LEU A 1 86 ? -4.468 3.545 20.025 1.00 95.75 86 LEU A CA 1
ATOM 647 C C . LEU A 1 86 ? -5.229 2.281 20.444 1.00 95.75 86 LEU A C 1
ATOM 649 O O . LEU A 1 86 ? -5.885 2.281 21.483 1.00 95.75 86 LEU A O 1
ATOM 653 N N . PHE A 1 87 ? -5.117 1.191 19.687 1.00 95.50 87 PHE A N 1
ATOM 654 C CA . PHE A 1 87 ? -5.714 -0.090 20.071 1.00 95.50 87 PHE A CA 1
ATOM 655 C C . PHE A 1 87 ? -5.174 -0.612 21.396 1.00 95.50 87 PHE A C 1
ATOM 657 O O . PHE A 1 87 ? -5.948 -1.032 22.257 1.00 95.50 87 PHE A O 1
ATOM 664 N N . LYS A 1 88 ? -3.857 -0.526 21.589 1.00 95.50 88 LYS A N 1
ATOM 665 C CA . LYS A 1 88 ? -3.206 -0.946 22.826 1.00 95.50 88 LYS A CA 1
ATOM 666 C C . LYS A 1 88 ? -3.642 -0.100 24.024 1.00 95.50 88 LYS A C 1
ATOM 668 O O . LYS A 1 88 ? -4.012 -0.666 25.048 1.00 95.50 88 LYS A O 1
ATOM 673 N N . GLU A 1 89 ? -3.628 1.225 23.895 1.00 97.25 89 GLU A N 1
ATOM 674 C CA . GLU A 1 89 ? -3.970 2.154 24.982 1.00 97.25 89 GLU A CA 1
ATOM 675 C C . GLU A 1 89 ? -5.441 2.042 25.409 1.00 97.25 89 GLU A C 1
ATOM 677 O O . GLU A 1 89 ? -5.755 2.132 26.594 1.00 97.25 89 GLU A O 1
ATOM 682 N N . TYR A 1 90 ? -6.352 1.797 24.462 1.00 95.44 90 TYR A N 1
ATOM 683 C CA . TYR A 1 90 ? -7.785 1.658 24.743 1.00 95.44 90 TYR A CA 1
ATOM 684 C C . TYR A 1 90 ? -8.241 0.205 24.947 1.00 95.44 90 TYR A C 1
ATOM 686 O O . TYR A 1 90 ? -9.429 -0.033 25.170 1.00 95.44 90 TYR A O 1
ATOM 694 N N . GLY A 1 91 ? -7.324 -0.768 24.878 1.00 95.25 91 GLY A N 1
ATOM 695 C CA . GLY A 1 91 ? -7.637 -2.192 25.027 1.00 95.25 91 GLY A CA 1
ATOM 696 C C . GLY A 1 91 ? -8.655 -2.701 24.003 1.00 95.25 91 GLY A C 1
ATOM 697 O O . GLY A 1 91 ? -9.448 -3.591 24.313 1.00 95.25 91 GLY A O 1
ATOM 698 N N . CYS A 1 92 ? -8.678 -2.114 22.806 1.00 94.00 92 CYS A N 1
ATOM 699 C CA . CYS A 1 92 ? -9.614 -2.460 21.745 1.00 94.00 92 CYS A CA 1
ATOM 700 C C . CYS A 1 92 ? -8.899 -3.131 20.572 1.00 94.00 92 CYS A C 1
ATOM 702 O O . CYS A 1 92 ? -7.684 -3.072 20.416 1.00 94.00 92 CYS A O 1
ATOM 704 N N . THR A 1 93 ? -9.674 -3.815 19.744 1.00 93.94 93 THR A N 1
ATOM 705 C CA . THR A 1 93 ? -9.192 -4.508 18.548 1.00 93.94 93 THR A CA 1
ATOM 706 C C . THR A 1 93 ? -9.995 -4.038 17.333 1.00 93.94 93 THR A C 1
ATOM 708 O O . THR A 1 93 ? -11.060 -3.430 17.503 1.00 93.94 93 THR A O 1
ATOM 711 N N . PRO A 1 94 ? -9.569 -4.348 16.093 1.00 92.88 94 PRO A N 1
ATOM 712 C CA . PRO A 1 94 ? -10.333 -3.985 14.900 1.00 92.88 94 PRO A CA 1
ATOM 713 C C . PRO A 1 94 ? -11.804 -4.434 14.930 1.00 92.88 94 PRO A C 1
ATOM 715 O O . PRO A 1 94 ? -12.673 -3.768 14.357 1.00 92.88 94 PRO A O 1
ATOM 718 N N . CYS A 1 95 ? -12.129 -5.537 15.620 1.00 92.19 95 CYS A N 1
ATOM 719 C CA . CYS A 1 95 ? -13.508 -6.014 15.715 1.00 92.19 95 CYS A CA 1
ATOM 720 C C . CYS A 1 95 ? -14.403 -5.070 16.538 1.00 92.19 95 CYS A C 1
ATOM 722 O O . CYS A 1 95 ? -15.587 -4.963 16.227 1.00 92.19 95 CYS A O 1
ATOM 724 N N . ASN A 1 96 ? -13.830 -4.313 17.480 1.00 94.06 96 ASN A N 1
ATOM 725 C CA . ASN A 1 96 ? -14.539 -3.366 18.346 1.00 94.06 96 ASN A CA 1
ATOM 726 C C . ASN A 1 96 ? -14.837 -2.011 17.683 1.00 94.06 96 ASN A C 1
ATOM 728 O O . ASN A 1 96 ? -15.532 -1.192 18.270 1.00 94.06 96 ASN A O 1
ATOM 732 N N . ILE A 1 97 ? -14.292 -1.743 16.495 1.00 94.62 97 ILE A N 1
ATOM 733 C CA . ILE A 1 97 ? -14.471 -0.459 15.805 1.00 94.62 97 ILE A CA 1
ATOM 734 C C . ILE A 1 97 ? -15.779 -0.457 15.011 1.00 94.62 97 ILE A C 1
ATOM 736 O O . ILE A 1 97 ? -16.009 -1.371 14.233 1.00 94.62 97 ILE A O 1
ATOM 740 N N . ASP A 1 98 ? -16.616 0.570 15.133 1.00 92.62 98 ASP A N 1
ATOM 741 C CA . ASP A 1 98 ? -17.879 0.637 14.373 1.00 92.62 98 ASP A CA 1
ATOM 742 C C . ASP A 1 98 ? -17.715 1.274 12.987 1.00 92.62 98 ASP A C 1
ATOM 744 O O . ASP A 1 98 ? -18.405 0.926 12.024 1.00 92.62 98 ASP A O 1
ATOM 748 N N . ALA A 1 99 ? -16.799 2.236 12.873 1.00 91.25 99 ALA A N 1
ATOM 749 C CA . ALA A 1 99 ? -16.538 2.959 11.639 1.00 91.25 99 ALA A CA 1
ATOM 750 C C . ALA A 1 99 ? -15.097 3.470 11.589 1.00 91.25 99 ALA A C 1
ATOM 752 O O . ALA A 1 99 ? -14.558 3.948 12.584 1.00 91.25 99 ALA A O 1
ATOM 753 N N . LEU A 1 100 ? -14.513 3.426 10.394 1.00 91.31 100 LEU A N 1
ATOM 754 C CA . LEU A 1 100 ? -13.263 4.098 10.058 1.00 91.31 100 LEU A CA 1
ATOM 755 C C . LEU A 1 100 ? -13.584 5.214 9.063 1.00 91.31 100 LEU A C 1
ATOM 757 O O . LEU A 1 100 ? -14.218 4.964 8.039 1.00 91.31 100 LEU A O 1
ATOM 761 N N . THR A 1 101 ? -13.165 6.443 9.336 1.00 88.94 101 THR A N 1
ATOM 762 C CA . THR A 1 101 ? -13.374 7.580 8.432 1.00 88.94 101 THR A CA 1
ATOM 763 C C . THR A 1 101 ? -12.049 8.235 8.078 1.00 88.94 101 THR A C 1
ATOM 765 O O . THR A 1 101 ? -11.163 8.386 8.914 1.00 88.94 101 THR A O 1
ATOM 768 N N . PHE A 1 102 ? -11.913 8.641 6.816 1.00 84.75 102 PHE A N 1
ATOM 769 C CA . PHE A 1 102 ? -10.741 9.378 6.353 1.00 84.75 102 PHE A CA 1
ATOM 770 C C . PHE A 1 102 ? -11.027 10.874 6.408 1.00 84.75 102 PHE A C 1
ATOM 772 O O . PHE A 1 102 ? -11.847 11.383 5.641 1.00 84.75 102 PHE A O 1
ATOM 779 N N . ALA A 1 103 ? -10.348 11.573 7.312 1.00 82.38 103 ALA A N 1
ATOM 780 C CA . ALA A 1 103 ? -10.386 13.027 7.384 1.00 82.38 103 ALA A CA 1
ATOM 781 C C . ALA A 1 103 ? -9.436 13.675 6.354 1.00 82.38 103 ALA A C 1
ATOM 783 O O . ALA A 1 103 ? -8.538 13.033 5.805 1.00 82.38 103 ALA A O 1
ATOM 784 N N . GLY A 1 104 ? -9.619 14.975 6.109 1.00 75.00 104 GLY A N 1
ATOM 785 C CA . GLY A 1 104 ? -8.741 15.780 5.253 1.00 75.00 104 GLY A CA 1
ATOM 786 C C . GLY A 1 104 ? -9.032 15.688 3.750 1.00 75.00 104 GLY A C 1
ATOM 787 O O . GLY A 1 104 ? -9.884 14.928 3.290 1.00 75.00 104 GLY A O 1
ATOM 788 N N . GLY A 1 105 ? -8.307 16.494 2.964 1.00 69.94 105 GLY A N 1
ATOM 789 C CA . GLY A 1 105 ? -8.540 16.652 1.519 1.00 69.94 105 GLY A CA 1
ATOM 790 C C . GLY A 1 105 ? -8.357 15.372 0.694 1.00 69.94 105 GLY A C 1
ATOM 791 O O . GLY A 1 105 ? -8.942 15.244 -0.379 1.00 69.94 105 GLY A O 1
ATOM 792 N N . PHE A 1 106 ? -7.607 14.400 1.215 1.00 67.19 106 PHE A N 1
ATOM 793 C CA . PHE A 1 106 ? -7.330 13.124 0.553 1.00 67.19 106 PHE A CA 1
ATOM 794 C C . PHE A 1 106 ? -8.396 12.052 0.818 1.00 67.19 106 PHE A C 1
ATOM 796 O O . PHE A 1 106 ? -8.583 11.161 -0.011 1.00 67.19 106 PHE A O 1
ATOM 803 N N . GLY A 1 107 ? -9.148 12.150 1.920 1.00 65.12 107 GLY A N 1
ATOM 804 C CA . GLY A 1 107 ? -10.075 11.098 2.355 1.00 65.12 107 GLY A CA 1
ATOM 805 C C . GLY A 1 107 ? -11.218 10.798 1.378 1.00 65.12 107 GLY A C 1
ATOM 806 O O . GLY A 1 107 ? -11.748 9.689 1.355 1.00 65.12 107 GLY A O 1
ATOM 807 N N . ASN A 1 108 ? -11.564 11.753 0.510 1.00 67.88 108 ASN A N 1
ATOM 808 C CA . ASN A 1 108 ? -12.587 11.562 -0.524 1.00 67.88 108 ASN A CA 1
ATOM 809 C C . ASN A 1 108 ? -12.097 10.783 -1.753 1.00 67.88 108 ASN A C 1
ATOM 811 O O . ASN A 1 108 ? -12.924 10.213 -2.482 1.00 67.88 108 ASN A O 1
ATOM 815 N N . TYR A 1 109 ? -10.783 10.758 -1.982 1.00 75.69 109 TYR A N 1
ATOM 816 C CA . TYR A 1 109 ? -10.172 10.258 -3.213 1.00 75.69 109 TYR A CA 1
ATOM 817 C C . TYR A 1 109 ? -9.404 8.949 -3.032 1.00 75.69 109 TYR A C 1
ATOM 819 O O . TYR A 1 109 ? -9.204 8.255 -4.024 1.00 75.69 109 TYR A O 1
ATOM 827 N N . ILE A 1 110 ? -9.030 8.595 -1.799 1.00 82.25 110 ILE A N 1
ATOM 828 C CA . ILE A 1 110 ? -8.368 7.322 -1.494 1.00 82.25 110 ILE A CA 1
ATOM 829 C C . ILE A 1 110 ? -9.311 6.152 -1.800 1.00 82.25 110 ILE A C 1
ATOM 831 O O . ILE A 1 110 ? -10.454 6.113 -1.327 1.00 82.25 110 ILE A O 1
ATOM 835 N N . ASP A 1 111 ? -8.823 5.184 -2.577 1.00 89.19 111 ASP A N 1
ATOM 836 C CA . ASP A 1 111 ? -9.469 3.883 -2.675 1.00 89.19 111 ASP A CA 1
ATOM 837 C C . ASP A 1 111 ? -9.179 3.067 -1.414 1.00 89.19 111 ASP A C 1
ATOM 839 O O . ASP A 1 111 ? -8.033 2.844 -1.017 1.00 89.19 111 ASP A O 1
ATOM 843 N N . LYS A 1 112 ? -10.253 2.641 -0.754 1.00 90.75 112 LYS A N 1
ATOM 844 C CA . LYS A 1 112 ? -10.173 1.976 0.547 1.00 90.75 112 LYS A CA 1
ATOM 845 C C . LYS A 1 112 ? -9.548 0.589 0.424 1.00 90.75 112 LYS A C 1
ATOM 847 O O . LYS A 1 112 ? -8.834 0.183 1.334 1.00 90.75 112 LYS A O 1
ATOM 852 N N . ALA A 1 113 ? -9.802 -0.112 -0.683 1.00 92.69 113 ALA A N 1
ATOM 853 C CA . ALA A 1 113 ? -9.261 -1.445 -0.903 1.00 92.69 113 ALA A CA 1
ATOM 854 C C . ALA A 1 113 ? -7.761 -1.366 -1.188 1.00 92.69 113 ALA A C 1
ATOM 856 O O . ALA A 1 113 ? -7.003 -2.107 -0.571 1.00 92.69 113 ALA A O 1
ATOM 857 N N . SER A 1 114 ? -7.323 -0.420 -2.026 1.00 93.94 114 SER A N 1
ATOM 858 C CA . SER A 1 114 ? -5.895 -0.156 -2.243 1.00 93.94 114 SER A CA 1
ATOM 859 C C . SER A 1 114 ? -5.182 0.210 -0.940 1.00 93.94 114 SER A C 1
ATOM 861 O O . SER A 1 114 ? -4.132 -0.345 -0.631 1.00 93.94 114 SER A O 1
ATOM 863 N N . ALA A 1 115 ? -5.762 1.116 -0.147 1.00 92.31 115 ALA A N 1
ATOM 864 C CA . ALA A 1 115 ? -5.181 1.551 1.120 1.00 92.31 115 ALA A CA 1
ATOM 865 C C . ALA A 1 115 ? -5.053 0.408 2.141 1.00 92.31 115 ALA A C 1
ATOM 867 O O . ALA A 1 115 ? -4.010 0.288 2.784 1.00 92.31 115 ALA A O 1
ATOM 868 N N . ALA A 1 116 ? -6.073 -0.445 2.264 1.00 94.31 116 ALA A N 1
ATOM 869 C CA . ALA A 1 116 ? -6.007 -1.638 3.106 1.00 94.31 116 ALA A CA 1
ATOM 870 C C . ALA A 1 116 ? -4.960 -2.638 2.585 1.00 94.31 116 ALA A C 1
ATOM 872 O O . ALA A 1 116 ? -4.127 -3.107 3.354 1.00 94.31 116 ALA A O 1
ATOM 873 N N . ALA A 1 117 ? -4.931 -2.878 1.268 1.00 93.94 117 ALA A N 1
ATOM 874 C CA . ALA A 1 117 ? -4.013 -3.821 0.629 1.00 93.94 117 ALA A CA 1
ATOM 875 C C . ALA A 1 117 ? -2.537 -3.457 0.832 1.00 93.94 117 ALA A C 1
ATOM 877 O O . ALA A 1 117 ? -1.705 -4.344 0.992 1.00 93.94 117 ALA A O 1
ATOM 878 N N . ILE A 1 118 ? -2.204 -2.162 0.862 1.00 93.69 118 ILE A N 1
ATOM 879 C CA . ILE A 1 118 ? -0.837 -1.720 1.166 1.00 93.69 118 ILE A CA 1
ATOM 880 C C . ILE A 1 118 ? -0.568 -1.592 2.670 1.00 93.69 118 ILE A C 1
ATOM 882 O O . ILE A 1 118 ? 0.529 -1.187 3.044 1.00 93.69 118 ILE A O 1
ATOM 886 N N . GLY A 1 119 ? -1.531 -1.894 3.543 1.00 92.75 119 GLY A N 1
ATOM 887 C CA . GLY A 1 119 ? -1.378 -1.816 4.997 1.00 92.75 119 GLY A CA 1
ATOM 888 C C . GLY A 1 119 ? -1.358 -0.390 5.553 1.00 92.75 119 GLY A C 1
ATOM 889 O O . GLY A 1 119 ? -0.634 -0.120 6.506 1.00 92.75 119 GLY A O 1
ATOM 890 N N . LEU A 1 120 ? -2.110 0.542 4.956 1.00 92.62 120 LEU A N 1
ATOM 891 C CA . LEU A 1 120 ? -2.307 1.884 5.525 1.00 92.62 120 LEU A CA 1
ATOM 892 C C . LEU A 1 120 ? -3.123 1.834 6.827 1.00 92.62 120 LEU A C 1
ATOM 894 O O . LEU A 1 120 ? -2.945 2.662 7.714 1.00 92.62 120 LEU A O 1
ATOM 898 N N . PHE A 1 121 ? -4.038 0.874 6.916 1.00 93.38 121 PHE A N 1
ATOM 899 C CA . PHE A 1 121 ? -4.843 0.563 8.091 1.00 93.38 121 PHE A CA 1
ATOM 900 C C . PHE A 1 121 ? -5.162 -0.947 8.095 1.00 93.38 121 PHE A C 1
ATOM 902 O O . PHE A 1 121 ? -5.013 -1.588 7.051 1.00 93.38 121 PHE A O 1
ATOM 909 N N . PRO A 1 122 ? -5.599 -1.525 9.231 1.00 94.00 122 PRO A N 1
ATOM 910 C CA . PRO A 1 122 ? -5.900 -2.955 9.334 1.00 94.00 122 PRO A CA 1
ATOM 911 C C . PRO A 1 122 ? -6.960 -3.415 8.324 1.00 94.00 122 PRO A C 1
ATOM 913 O O . PRO A 1 122 ? -8.018 -2.792 8.195 1.00 94.00 122 PRO A O 1
ATOM 916 N N . GLN A 1 123 ? -6.698 -4.525 7.632 1.00 94.69 123 GLN A N 1
ATOM 917 C CA . GLN A 1 123 ? -7.569 -5.068 6.583 1.00 94.69 123 GLN A CA 1
ATOM 918 C C . GLN A 1 123 ? -8.994 -5.357 7.093 1.00 94.69 123 GLN A C 1
ATOM 920 O O . GLN A 1 123 ? -9.968 -5.184 6.363 1.00 94.69 123 GLN A O 1
ATOM 925 N N . GLU A 1 124 ? -9.132 -5.724 8.365 1.00 94.62 124 GLU A N 1
ATOM 926 C CA . GLU A 1 124 ? -10.391 -6.012 9.059 1.00 94.62 124 GLU A CA 1
ATOM 927 C C . GLU A 1 124 ? -11.315 -4.790 9.160 1.00 94.62 124 GLU A C 1
ATOM 929 O O . GLU A 1 124 ? -12.516 -4.926 9.404 1.00 94.62 124 GLU A O 1
ATOM 934 N N . LEU A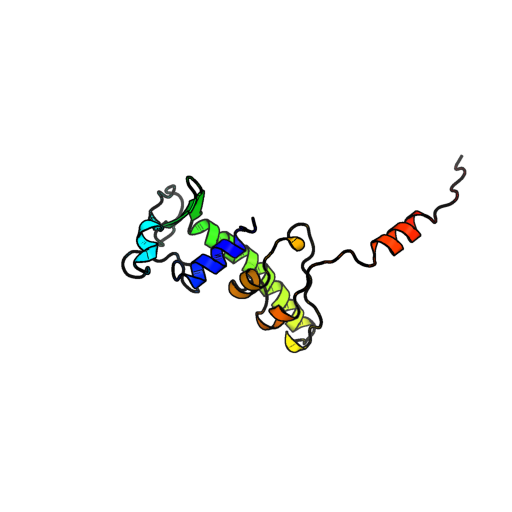 1 125 ? -10.775 -3.580 8.979 1.00 94.88 125 LEU A N 1
ATOM 935 C CA . LEU A 1 125 ? -11.553 -2.344 8.974 1.00 94.88 125 LEU A CA 1
ATOM 936 C C . LEU A 1 125 ? -12.047 -1.944 7.582 1.00 94.88 125 LEU A C 1
ATOM 938 O O . LEU A 1 125 ? -12.761 -0.947 7.476 1.00 94.88 125 LEU A O 1
ATOM 942 N N . LEU A 1 126 ? -11.708 -2.680 6.517 1.00 94.69 126 LEU A N 1
ATOM 943 C CA . LEU A 1 126 ? -12.073 -2.305 5.146 1.00 94.69 126 LEU A CA 1
ATOM 944 C C . LEU A 1 126 ? -13.588 -2.113 4.976 1.00 94.69 126 LEU A C 1
ATOM 946 O O . LEU A 1 126 ? -14.027 -1.097 4.432 1.00 94.69 126 LEU A O 1
ATOM 950 N N . ASP A 1 127 ? -14.389 -3.031 5.513 1.00 94.00 127 ASP A N 1
ATOM 951 C CA . ASP A 1 127 ? -15.855 -2.967 5.422 1.00 94.00 127 ASP A CA 1
ATOM 952 C C . ASP A 1 127 ? -16.452 -1.854 6.296 1.00 94.00 127 ASP A C 1
ATOM 954 O O . ASP A 1 127 ? -17.547 -1.347 6.043 1.00 94.00 127 ASP A O 1
ATOM 958 N N . LYS A 1 128 ? -15.697 -1.421 7.308 1.00 92.44 128 LYS A N 1
ATOM 959 C CA . LYS A 1 128 ? -16.054 -0.341 8.236 1.00 92.44 128 LYS A CA 1
ATOM 960 C C . LYS A 1 128 ? -15.601 1.027 7.728 1.00 92.44 128 LYS A C 1
ATOM 962 O O . LYS A 1 128 ? -16.032 2.055 8.257 1.00 92.44 128 LYS A O 1
ATOM 967 N N . ALA A 1 129 ? -14.754 1.055 6.702 1.00 90.38 129 ALA A N 1
ATOM 968 C CA . ALA A 1 129 ? -14.186 2.263 6.138 1.00 90.38 129 ALA A CA 1
ATOM 969 C C . ALA A 1 129 ? -15.230 3.029 5.309 1.00 90.38 129 ALA A C 1
ATOM 971 O O . ALA A 1 129 ? -15.763 2.539 4.309 1.00 90.38 129 ALA A O 1
ATOM 972 N N . LYS A 1 130 ? -15.515 4.271 5.695 1.00 84.44 130 LYS A N 1
ATOM 973 C CA . LYS A 1 130 ? -16.507 5.156 5.077 1.00 84.44 130 LYS A CA 1
ATOM 974 C C . LYS A 1 130 ? -15.838 6.449 4.627 1.00 84.44 130 LYS A C 1
ATOM 976 O O . LYS A 1 130 ? -14.889 6.934 5.243 1.00 84.44 130 LYS A O 1
ATOM 981 N N . LYS A 1 131 ? -16.340 7.017 3.530 1.00 72.44 131 LYS A N 1
ATOM 982 C CA . LYS A 1 131 ? -15.945 8.372 3.139 1.00 72.44 131 LYS A CA 1
ATOM 983 C C . LYS A 1 131 ? -16.497 9.351 4.162 1.00 72.44 131 LYS A C 1
ATOM 985 O O . LYS A 1 131 ? -17.600 9.147 4.671 1.00 72.44 131 LYS A O 1
ATOM 990 N N . TRP A 1 132 ? -15.738 10.403 4.441 1.00 68.00 132 TRP A N 1
ATOM 991 C CA . TRP A 1 132 ? -16.248 11.504 5.237 1.00 68.00 132 TRP A CA 1
ATOM 992 C C . TRP A 1 132 ? -17.318 12.247 4.432 1.00 68.00 132 TRP A C 1
ATOM 994 O O . TRP A 1 132 ? -17.021 13.088 3.585 1.00 68.00 132 TRP A O 1
ATOM 1004 N N . GLU A 1 133 ? -18.581 11.908 4.663 1.00 62.03 133 GLU A N 1
ATOM 1005 C CA . GLU A 1 133 ? -19.697 12.692 4.155 1.00 62.03 133 GLU A CA 1
ATOM 1006 C C . GLU A 1 133 ? -20.001 13.808 5.156 1.00 62.03 133 GLU A C 1
ATOM 1008 O O . GLU A 1 133 ? -20.414 13.555 6.286 1.00 62.03 133 GLU A O 1
ATOM 1013 N N . MET A 1 134 ? -19.824 15.057 4.718 1.00 52.88 134 MET A N 1
ATOM 1014 C CA . MET A 1 134 ? -20.335 16.260 5.384 1.00 52.88 134 MET A CA 1
ATOM 1015 C C . MET A 1 134 ? -21.871 16.207 5.414 1.00 52.88 134 MET A C 1
ATOM 1017 O O . MET A 1 134 ? -22.523 16.876 4.617 1.00 52.88 134 MET A O 1
ATOM 1021 N N . ARG A 1 135 ? -22.476 15.350 6.244 1.00 53.34 135 ARG A N 1
ATOM 1022 C CA . ARG A 1 135 ? -23.928 15.122 6.190 1.00 53.34 135 ARG A CA 1
ATOM 1023 C C . ARG A 1 135 ? -24.744 15.655 7.355 1.00 53.34 135 ARG A C 1
ATOM 1025 O O . ARG A 1 135 ? -25.955 15.665 7.203 1.00 53.34 135 ARG A O 1
ATOM 1032 N N . GLN A 1 136 ? -24.164 16.179 8.439 1.00 47.62 136 GLN A N 1
ATOM 1033 C CA . GLN A 1 136 ? -24.977 16.806 9.506 1.00 47.62 136 GLN A CA 1
ATOM 1034 C C . GLN A 1 136 ? -24.358 18.036 10.192 1.00 47.62 136 GLN A C 1
ATOM 1036 O O . GLN A 1 136 ? -25.095 18.878 10.702 1.00 47.62 136 GLN A O 1
ATOM 1041 N N . GLU A 1 137 ? -23.037 18.224 10.164 1.00 50.62 137 GLU A N 1
ATOM 1042 C CA . GLU A 1 137 ? -22.428 19.353 10.883 1.00 50.62 137 GLU A CA 1
ATOM 1043 C C . GLU A 1 137 ? -22.618 20.702 10.195 1.00 50.62 137 GLU A C 1
ATOM 1045 O O . GLU A 1 137 ? -22.655 21.707 10.887 1.00 50.62 137 GLU A O 1
ATOM 1050 N N . THR A 1 138 ? -22.811 20.781 8.875 1.00 54.00 138 THR A N 1
ATOM 1051 C CA . THR A 1 138 ? -22.969 22.085 8.207 1.00 54.00 138 THR A CA 1
ATOM 1052 C C . THR A 1 138 ? -24.253 22.801 8.629 1.00 54.00 138 THR A C 1
ATOM 1054 O O . THR A 1 138 ? -24.243 24.023 8.727 1.00 54.00 138 THR A O 1
ATOM 1057 N N . GLU A 1 139 ? -25.331 22.069 8.926 1.00 53.47 139 GLU A N 1
ATOM 1058 C CA . GLU A 1 139 ? -26.572 22.643 9.466 1.00 53.47 139 GLU A CA 1
ATOM 1059 C C . GLU A 1 139 ? -26.369 23.146 10.901 1.00 53.47 139 GLU A C 1
ATOM 1061 O O . GLU A 1 139 ? -26.741 24.277 11.196 1.00 53.47 139 GLU A O 1
ATOM 1066 N N . LEU A 1 140 ? -25.687 22.381 11.765 1.00 54.00 140 LEU A N 1
ATOM 1067 C CA . LEU A 1 140 ? -25.344 22.798 13.134 1.00 54.00 140 LEU A CA 1
ATOM 1068 C C . LEU A 1 140 ? -24.356 23.977 13.161 1.00 54.00 140 LEU A C 1
ATOM 1070 O O . LEU A 1 140 ? -24.574 24.943 13.889 1.00 54.00 140 LEU A O 1
ATOM 1074 N N . PHE A 1 141 ? -23.314 23.956 12.328 1.00 56.56 141 PHE A N 1
ATOM 1075 C CA . PHE A 1 141 ? -22.333 25.038 12.202 1.00 56.56 141 PHE A CA 1
ATOM 1076 C C . PHE A 1 141 ? -22.967 26.305 11.607 1.00 56.56 141 PHE A C 1
ATOM 1078 O O . PHE A 1 141 ? -22.702 27.408 12.087 1.00 56.56 141 PHE A O 1
ATOM 1085 N N . ARG A 1 142 ? -23.868 26.170 10.616 1.00 54.69 142 ARG A N 1
ATOM 1086 C CA . ARG A 1 142 ? -24.681 27.289 10.100 1.00 54.69 142 ARG A CA 1
ATOM 1087 C C . ARG A 1 142 ? -25.662 27.811 11.148 1.00 54.69 142 ARG A C 1
ATOM 1089 O O . ARG A 1 142 ? -25.802 29.026 11.260 1.00 54.69 142 ARG A O 1
ATOM 1096 N N . LEU A 1 143 ? -26.306 26.946 11.938 1.00 57.59 143 LEU A N 1
ATOM 1097 C CA . LEU A 1 143 ? -27.201 27.362 13.027 1.00 57.59 143 LEU A CA 1
ATOM 1098 C C . LEU A 1 143 ? -26.450 28.140 14.115 1.00 57.59 143 LEU A C 1
ATOM 1100 O O . LEU A 1 143 ? -26.956 29.151 14.604 1.00 57.59 143 LEU A O 1
ATOM 1104 N N . LEU A 1 144 ? -25.241 27.695 14.470 1.00 56.31 144 LEU A N 1
ATOM 1105 C CA . LEU A 1 144 ? -24.383 28.356 15.453 1.00 56.31 144 LEU A CA 1
ATOM 1106 C C . LEU A 1 144 ? -23.897 29.726 14.953 1.00 56.31 144 LEU A C 1
ATOM 1108 O O . LEU A 1 144 ? -23.907 30.690 15.718 1.00 56.31 144 LEU A O 1
ATOM 1112 N N . TYR A 1 145 ? -23.568 29.860 13.662 1.00 54.28 145 TYR A N 1
ATOM 1113 C CA . TYR A 1 145 ? -23.164 31.146 13.074 1.00 54.28 145 TYR A CA 1
ATOM 1114 C C . TYR A 1 145 ? -24.326 32.104 12.770 1.00 54.28 145 TYR A C 1
ATOM 1116 O O . TYR A 1 145 ? -24.121 33.316 12.726 1.00 54.28 145 TYR A O 1
ATOM 1124 N N . ARG A 1 146 ? -25.561 31.607 12.628 1.00 55.34 146 ARG A N 1
ATOM 1125 C CA . ARG A 1 146 ? -26.762 32.450 12.466 1.00 55.34 146 ARG A CA 1
ATOM 1126 C C . ARG A 1 146 ? -27.265 33.046 13.794 1.00 55.34 146 ARG A C 1
ATOM 1128 O O . ARG A 1 146 ? -28.158 33.888 13.777 1.00 55.34 146 ARG A O 1
ATOM 1135 N N . ARG A 1 147 ? -26.693 32.645 14.941 1.00 48.53 147 ARG A N 1
ATOM 1136 C CA . ARG A 1 147 ? -27.082 33.067 16.305 1.00 48.53 147 ARG A CA 1
ATOM 1137 C C . ARG A 1 147 ? -26.119 34.057 16.986 1.00 48.53 147 ARG A C 1
ATOM 1139 O O . ARG A 1 147 ? -25.973 34.031 18.205 1.00 48.53 147 ARG A O 1
ATOM 1146 N N . LYS A 1 148 ? -25.519 35.002 16.255 1.00 45.88 148 LYS A N 1
ATOM 1147 C CA . LYS A 1 148 ? -25.022 36.243 16.886 1.00 45.88 148 LYS A CA 1
ATOM 1148 C C . LYS A 1 148 ? -25.827 37.469 16.447 1.00 45.88 148 LYS A C 1
ATOM 1150 O O . LYS A 1 148 ? -25.400 38.169 15.533 1.00 45.88 148 LYS A O 1
ATOM 1155 N N . PRO A 1 149 ? -26.959 37.775 17.105 1.00 49.44 149 PRO A N 1
ATOM 1156 C CA . PRO A 1 149 ? -27.476 39.131 17.122 1.00 49.44 149 PRO A CA 1
ATOM 1157 C C . PRO A 1 149 ? -26.670 39.962 18.136 1.00 49.44 149 PRO A C 1
ATOM 1159 O O . PRO A 1 149 ? -26.498 39.550 19.279 1.00 49.44 149 PRO A O 1
ATOM 1162 N N . GLY A 1 150 ? -26.174 41.120 17.694 1.00 56.38 150 GLY A N 1
ATOM 1163 C CA . GLY A 1 150 ? -25.812 42.260 18.543 1.00 56.38 150 GLY A CA 1
ATOM 1164 C C . GLY A 1 150 ? -24.613 42.097 19.483 1.00 56.38 150 GLY A C 1
ATOM 1165 O O . GLY A 1 150 ? -24.740 41.628 20.609 1.00 56.38 150 GLY A O 1
ATOM 1166 N N . LYS A 1 151 ? -23.457 42.637 19.085 1.00 44.28 151 LYS A N 1
ATOM 1167 C CA . LYS A 1 151 ? -22.590 43.329 20.048 1.00 44.28 151 LYS A CA 1
ATOM 1168 C C . LYS A 1 151 ? -22.496 44.791 19.636 1.00 44.28 151 LYS A C 1
ATOM 1170 O O . LYS A 1 151 ? -21.653 45.169 18.829 1.00 44.28 151 LYS A O 1
ATOM 1175 N N . GLU A 1 152 ? -23.431 45.571 20.166 1.00 49.59 152 GLU A N 1
ATOM 1176 C CA . GLU A 1 152 ? -23.291 47.012 20.314 1.00 49.59 152 GLU A CA 1
ATOM 1177 C C . GLU A 1 152 ? -22.139 47.332 21.279 1.00 49.59 152 GLU A C 1
ATOM 1179 O O . GLU A 1 152 ? -21.957 46.663 22.293 1.00 49.59 152 GLU A O 1
ATOM 1184 N N . HIS A 1 153 ? -21.417 48.393 20.918 1.00 42.50 153 HIS A N 1
ATOM 1185 C CA . HIS A 1 153 ? -20.769 49.378 21.785 1.00 42.50 153 HIS A CA 1
ATOM 1186 C C . HIS A 1 153 ? -19.707 48.896 22.791 1.00 42.50 153 HIS A C 1
ATOM 1188 O O . HIS A 1 153 ? -20.016 48.417 23.877 1.00 42.50 153 HIS A O 1
ATOM 1194 N N . TRP A 1 154 ? -18.444 49.209 22.491 1.00 37.94 154 TRP A N 1
ATOM 1195 C CA . TRP A 1 154 ? -17.475 49.576 23.524 1.00 37.94 154 TRP A CA 1
ATOM 1196 C C . TRP A 1 154 ? -16.901 50.949 23.172 1.00 37.94 154 TRP A C 1
ATOM 1198 O O . TRP A 1 154 ? -16.362 51.134 22.080 1.00 37.94 154 TRP A O 1
ATOM 1208 N N . ARG A 1 155 ? -17.152 51.901 24.076 1.00 44.50 155 ARG A N 1
ATOM 1209 C CA . ARG A 1 155 ? -16.456 53.187 24.184 1.00 44.50 155 ARG A CA 1
ATOM 1210 C C . ARG A 1 155 ? -15.051 52.969 24.720 1.00 44.50 155 ARG A C 1
ATOM 1212 O O . ARG A 1 155 ? -14.889 51.999 25.495 1.00 44.50 155 ARG A O 1
#